Protein AF-A0A4U8YM11-F1 (afdb_monomer_lite)

Sequence (106 aa):
MTSLNSHSSPGMFSGSEISELCDSIKDVHRLLKSVGDFFTELEGAEDPGGNGLQLDFKRWGIRTITEDLLARQYAKIDRMVAIYREEQERMKERGKTTNGARVPPL

Radius of gyration: 25.87 Å; chains: 1; bounding box: 54×21×84 Å

Organism: NCBI:txid231438

pLDDT: mean 78.23, std 18.36, range [35.47, 96.81]

Structure (mmCIF, N/CA/C/O backbone):
data_AF-A0A4U8YM11-F1
#
_entry.id   AF-A0A4U8YM11-F1
#
loop_
_atom_site.group_PDB
_atom_site.id
_atom_site.type_symbol
_atom_site.label_atom_id
_atom_site.label_alt_id
_atom_site.label_comp_id
_atom_site.label_asym_id
_atom_site.label_entity_id
_atom_site.label_seq_id
_atom_site.pdbx_PDB_ins_code
_atom_site.Cartn_x
_atom_site.Cartn_y
_atom_site.Cartn_z
_atom_site.occupancy
_atom_site.B_iso_or_equiv
_atom_site.auth_seq_id
_atom_site.auth_comp_id
_atom_site.auth_asym_id
_atom_site.auth_atom_id
_atom_site.pdbx_PDB_model_num
ATOM 1 N N . MET A 1 1 ? 4.660 12.263 -53.232 1.00 38.16 1 MET A N 1
ATOM 2 C CA . MET A 1 1 ? 5.333 11.183 -52.485 1.00 38.16 1 MET A CA 1
ATOM 3 C C . MET A 1 1 ? 6.050 11.809 -51.304 1.00 38.16 1 MET A C 1
ATOM 5 O O . MET A 1 1 ? 7.113 12.382 -51.481 1.00 38.16 1 MET A O 1
ATOM 9 N N . THR A 1 2 ? 5.435 11.784 -50.128 1.00 35.47 2 THR A N 1
ATOM 10 C CA . THR A 1 2 ? 6.047 12.232 -48.872 1.00 35.47 2 THR A CA 1
ATOM 11 C C . THR A 1 2 ? 6.241 10.995 -48.008 1.00 35.47 2 THR A C 1
ATOM 13 O O . THR A 1 2 ? 5.282 10.429 -47.492 1.00 35.47 2 THR A O 1
ATOM 16 N N . SER A 1 3 ? 7.488 10.527 -47.927 1.00 37.66 3 SER A N 1
ATOM 17 C CA . SER A 1 3 ? 7.884 9.458 -47.013 1.00 37.66 3 SER A CA 1
ATOM 18 C C . SER A 1 3 ? 7.766 9.995 -45.589 1.00 37.66 3 SER A C 1
ATOM 20 O O . SER A 1 3 ? 8.590 10.801 -45.158 1.00 37.66 3 SER A O 1
ATOM 22 N N . LEU A 1 4 ? 6.710 9.595 -44.877 1.00 40.94 4 LEU A N 1
ATOM 23 C CA . LEU A 1 4 ? 6.621 9.748 -43.430 1.00 40.94 4 LEU A CA 1
ATOM 24 C C . LEU A 1 4 ? 7.702 8.857 -42.814 1.00 40.94 4 LEU A C 1
ATOM 26 O O . LEU A 1 4 ? 7.472 7.684 -42.538 1.00 40.94 4 LEU A O 1
ATOM 30 N N . ASN A 1 5 ? 8.893 9.419 -42.602 1.00 39.72 5 ASN A N 1
ATOM 31 C CA . ASN A 1 5 ? 9.844 8.871 -41.646 1.00 39.72 5 ASN A CA 1
ATOM 32 C C . ASN A 1 5 ? 9.231 9.041 -40.253 1.00 39.72 5 ASN A C 1
ATOM 34 O O . ASN A 1 5 ? 9.519 9.990 -39.525 1.00 39.72 5 ASN A O 1
ATOM 38 N N . SER A 1 6 ? 8.355 8.109 -39.888 1.00 40.06 6 SER A N 1
ATOM 39 C CA . SER A 1 6 ? 8.037 7.820 -38.502 1.00 40.06 6 SER A CA 1
ATOM 40 C C . SER A 1 6 ? 9.309 7.269 -37.864 1.00 40.06 6 SER A C 1
ATOM 42 O O . SER A 1 6 ? 9.508 6.058 -37.780 1.00 40.06 6 SER A O 1
ATOM 44 N N . HIS A 1 7 ? 10.207 8.161 -37.444 1.00 43.53 7 HIS A N 1
ATOM 45 C CA . HIS A 1 7 ? 11.184 7.825 -36.425 1.00 43.53 7 HIS A CA 1
ATOM 46 C C . HIS A 1 7 ? 10.380 7.495 -35.170 1.00 43.53 7 HIS A C 1
ATOM 48 O O . HIS A 1 7 ? 10.040 8.373 -34.381 1.00 43.53 7 HIS A O 1
ATOM 54 N N . SER A 1 8 ? 10.013 6.222 -35.019 1.00 42.03 8 SER A N 1
ATOM 55 C CA . SER A 1 8 ? 9.584 5.700 -33.737 1.00 42.03 8 SER A CA 1
ATOM 56 C C . SER A 1 8 ? 10.773 5.897 -32.806 1.00 42.03 8 SER A C 1
ATOM 58 O O . SER A 1 8 ? 11.745 5.135 -32.871 1.00 42.03 8 SER A O 1
ATOM 60 N N . SER A 1 9 ? 10.739 6.942 -31.977 1.00 46.97 9 SER A N 1
ATOM 61 C CA . SER A 1 9 ? 11.553 6.967 -30.766 1.00 46.97 9 SER A CA 1
ATOM 62 C C . SER A 1 9 ? 11.408 5.585 -30.133 1.00 46.97 9 SER A C 1
ATOM 64 O O . SER A 1 9 ? 10.264 5.143 -29.974 1.00 46.97 9 SER A O 1
ATOM 66 N N . PRO A 1 10 ? 12.504 4.852 -29.860 1.00 49.22 10 PRO A N 1
ATOM 67 C CA . PRO A 1 10 ? 12.406 3.547 -29.228 1.00 49.22 10 PRO A CA 1
ATOM 68 C C . PRO A 1 10 ? 11.576 3.737 -27.965 1.00 49.22 10 PRO A C 1
ATOM 70 O O . PRO A 1 10 ? 11.994 4.496 -27.094 1.00 49.22 10 PRO A O 1
ATOM 73 N N . GLY A 1 11 ? 10.363 3.171 -27.944 1.00 52.00 11 GLY A N 1
ATOM 74 C CA . GLY A 1 11 ? 9.366 3.437 -26.912 1.00 52.00 11 GLY A CA 1
ATOM 75 C C . GLY A 1 11 ? 10.024 3.309 -25.548 1.00 52.00 11 GLY A C 1
ATOM 76 O O . GLY A 1 11 ? 10.469 2.222 -25.177 1.00 52.00 11 GLY A O 1
ATOM 77 N N . MET A 1 12 ? 10.184 4.449 -24.871 1.00 52.38 12 MET A N 1
ATOM 78 C CA . MET A 1 12 ? 11.085 4.546 -23.724 1.00 52.38 12 MET A CA 1
ATOM 79 C C . MET A 1 12 ? 10.565 3.728 -22.542 1.00 52.38 12 MET A C 1
ATOM 81 O O . MET A 1 12 ? 11.360 3.293 -21.732 1.00 52.38 12 MET A O 1
ATOM 85 N N . PHE A 1 13 ? 9.266 3.431 -22.521 1.00 56.06 13 PHE A N 1
ATOM 86 C CA . PHE A 1 13 ? 8.629 2.365 -21.759 1.00 56.06 13 PHE A CA 1
ATOM 87 C C . PHE A 1 13 ? 7.340 2.014 -22.513 1.00 56.06 13 PHE A C 1
ATOM 89 O O . PHE A 1 13 ? 6.447 2.848 -22.625 1.00 56.06 13 PHE A O 1
ATOM 96 N N . SER A 1 14 ? 7.233 0.822 -23.098 1.00 55.78 14 SER A N 1
ATOM 97 C CA . SER A 1 14 ? 6.028 0.421 -23.852 1.00 55.78 14 SER A CA 1
ATOM 98 C C . SER A 1 14 ? 4.856 -0.024 -22.959 1.00 55.78 14 SER A C 1
ATOM 100 O O . SER A 1 14 ? 3.837 -0.461 -23.480 1.00 55.78 14 SER A O 1
ATOM 102 N N . GLY A 1 15 ? 4.993 0.008 -21.632 1.00 58.19 15 GLY A N 1
ATOM 103 C CA . GLY A 1 15 ? 4.187 -0.833 -20.748 1.00 58.19 15 GLY A CA 1
ATOM 104 C C . GLY A 1 15 ? 2.995 -0.133 -20.108 1.00 58.19 15 GLY A C 1
ATOM 105 O O . GLY A 1 15 ? 3.182 0.705 -19.226 1.00 58.19 15 GLY A O 1
ATOM 106 N N . SER A 1 16 ? 1.781 -0.584 -20.441 1.00 68.75 16 SER A N 1
ATOM 107 C CA . SER A 1 16 ? 0.605 -0.433 -19.569 1.00 68.75 16 SER A CA 1
ATOM 108 C C . SER A 1 16 ? 0.905 -0.897 -18.134 1.00 68.75 16 SER A C 1
ATOM 110 O O . SER A 1 16 ? 0.422 -0.292 -17.184 1.00 68.75 16 SER A O 1
ATOM 112 N N . GLU A 1 17 ? 1.820 -1.864 -17.981 1.00 83.62 17 GLU A N 1
ATOM 113 C CA . GLU A 1 17 ? 2.318 -2.397 -16.708 1.00 83.62 17 GLU A CA 1
ATOM 114 C C . GLU A 1 17 ? 2.803 -1.311 -15.729 1.00 83.62 17 GLU A C 1
ATOM 116 O O . GLU A 1 17 ? 2.488 -1.391 -14.547 1.00 83.62 17 GLU A O 1
ATOM 121 N N . ILE A 1 18 ? 3.515 -0.260 -16.168 1.00 86.25 18 ILE A N 1
ATOM 122 C CA . ILE A 1 18 ? 3.966 0.802 -15.240 1.00 86.25 18 ILE A CA 1
ATOM 123 C C . ILE A 1 18 ? 2.779 1.621 -14.729 1.00 86.25 18 ILE A C 1
ATOM 125 O O . ILE A 1 18 ? 2.737 1.965 -13.547 1.00 86.25 18 ILE A O 1
ATOM 129 N N . SER A 1 19 ? 1.814 1.926 -15.601 1.00 87.81 19 SER A N 1
ATOM 130 C CA . SER A 1 19 ? 0.600 2.645 -15.205 1.00 87.81 19 SER A CA 1
ATOM 131 C C . SER A 1 19 ? -0.228 1.803 -14.237 1.00 87.81 19 SER A C 1
ATOM 133 O O . SER A 1 19 ? -0.618 2.292 -13.181 1.00 87.81 19 SER A O 1
ATOM 135 N N . GLU A 1 20 ? -0.412 0.520 -14.549 1.00 89.25 20 GLU A N 1
ATOM 136 C CA . GLU A 1 20 ? -1.119 -0.447 -13.705 1.00 89.25 20 GLU A CA 1
ATOM 137 C C . GLU A 1 20 ? -0.439 -0.616 -12.336 1.00 89.25 20 GLU A C 1
ATOM 139 O O . GLU A 1 20 ? -1.113 -0.632 -11.305 1.00 89.25 20 GLU A O 1
ATOM 144 N N . LEU A 1 21 ? 0.899 -0.669 -12.290 1.00 90.62 21 LEU A N 1
ATOM 145 C CA . LEU A 1 21 ? 1.662 -0.703 -11.039 1.00 90.62 21 LEU A CA 1
ATOM 146 C C . LEU A 1 21 ? 1.467 0.580 -10.225 1.00 90.62 21 LEU A C 1
ATOM 148 O O . LEU A 1 21 ? 1.230 0.498 -9.020 1.00 90.62 21 LEU A O 1
ATOM 152 N N . CYS A 1 22 ? 1.525 1.752 -10.863 1.00 91.69 22 CYS A N 1
ATOM 153 C CA . CYS A 1 22 ? 1.281 3.031 -10.195 1.00 91.69 22 CYS A CA 1
ATOM 154 C C . CYS A 1 22 ? -0.122 3.093 -9.587 1.00 91.69 22 CYS A C 1
ATOM 156 O O . CYS A 1 22 ? -0.274 3.499 -8.435 1.00 91.69 22 CYS A O 1
ATOM 158 N N . ASP A 1 23 ? -1.141 2.693 -10.343 1.00 94.06 23 ASP A N 1
ATOM 159 C CA . ASP A 1 23 ? -2.525 2.719 -9.876 1.00 94.06 23 ASP A CA 1
ATOM 160 C C . ASP A 1 23 ? -2.746 1.702 -8.754 1.00 94.06 23 ASP A C 1
ATOM 162 O O . ASP A 1 23 ? -3.285 2.049 -7.704 1.00 94.06 23 ASP A O 1
ATOM 166 N N . SER A 1 24 ? -2.179 0.502 -8.878 1.00 92.12 24 SER A N 1
ATOM 167 C CA . SER A 1 24 ? -2.235 -0.499 -7.815 1.00 92.12 24 SER A CA 1
ATOM 168 C C . SER A 1 24 ? -1.516 -0.052 -6.530 1.00 92.12 24 SER A C 1
ATOM 170 O O . SER A 1 24 ? -1.991 -0.323 -5.427 1.00 92.12 24 SER A O 1
ATOM 172 N N . ILE A 1 25 ? -0.394 0.670 -6.632 1.00 93.44 25 ILE A N 1
ATOM 173 C CA . ILE A 1 25 ? 0.290 1.261 -5.468 1.00 93.44 25 ILE A CA 1
ATOM 174 C C . ILE A 1 25 ? -0.588 2.327 -4.800 1.00 93.44 25 ILE A C 1
ATOM 176 O O . ILE A 1 25 ? -0.661 2.359 -3.569 1.00 93.44 25 ILE A O 1
ATOM 180 N N . LYS A 1 26 ? -1.264 3.184 -5.580 1.00 95.38 26 LYS A N 1
ATOM 181 C CA . LYS A 1 26 ? -2.199 4.189 -5.041 1.00 95.38 26 LYS A CA 1
ATOM 182 C C . LYS A 1 26 ? -3.373 3.528 -4.325 1.00 95.38 26 LYS A C 1
ATOM 184 O O . LYS A 1 26 ? -3.745 3.983 -3.244 1.00 95.38 26 LYS A O 1
ATOM 189 N N . ASP A 1 27 ? -3.917 2.451 -4.882 1.00 96.50 27 ASP A N 1
ATOM 190 C CA . ASP A 1 27 ? -5.024 1.712 -4.273 1.00 96.50 27 ASP A CA 1
ATOM 191 C C . ASP A 1 27 ? -4.616 1.081 -2.939 1.00 96.50 27 ASP A C 1
ATOM 193 O O . ASP A 1 27 ? -5.310 1.247 -1.934 1.00 96.50 27 ASP A O 1
ATOM 197 N N . VAL A 1 28 ? -3.450 0.429 -2.888 1.00 94.50 28 VAL A N 1
ATOM 198 C CA . VAL A 1 28 ? -2.907 -0.121 -1.634 1.00 94.50 28 VAL A CA 1
ATOM 199 C C . VAL A 1 28 ? -2.658 0.989 -0.612 1.00 94.50 28 VAL A C 1
ATOM 201 O O . VAL A 1 28 ? -3.002 0.835 0.558 1.00 94.50 28 VAL A O 1
ATOM 204 N N . HIS A 1 29 ? -2.126 2.134 -1.041 1.00 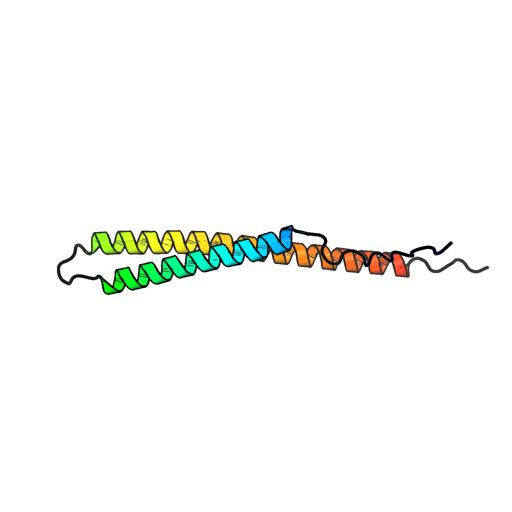94.19 29 HIS A N 1
ATOM 205 C CA . HIS A 1 29 ? -1.933 3.281 -0.157 1.00 94.19 29 HIS A CA 1
ATOM 206 C C . HIS A 1 29 ? -3.260 3.824 0.395 1.00 94.19 29 HIS A C 1
ATOM 208 O O . HIS A 1 29 ? -3.356 4.148 1.579 1.00 94.19 29 HIS A O 1
ATOM 214 N N . ARG A 1 30 ? -4.311 3.879 -0.431 1.00 95.75 30 ARG A N 1
ATOM 215 C CA . ARG A 1 30 ? -5.654 4.274 0.010 1.00 95.75 30 ARG A CA 1
ATOM 216 C C . ARG A 1 30 ? -6.214 3.298 1.045 1.00 95.75 30 ARG A C 1
ATOM 218 O O . ARG A 1 30 ? -6.780 3.750 2.035 1.00 95.75 30 ARG A O 1
ATOM 225 N N . LEU A 1 31 ? -6.026 1.993 0.847 1.00 95.69 31 LEU A N 1
ATOM 226 C CA . LEU A 1 31 ? -6.428 0.974 1.823 1.00 95.69 31 LEU A CA 1
ATOM 227 C C . LEU A 1 31 ? -5.674 1.128 3.146 1.00 95.69 31 LEU A C 1
ATOM 229 O O . LEU A 1 31 ? -6.305 1.112 4.198 1.00 95.69 31 LEU A O 1
ATOM 233 N N . LEU A 1 32 ? -4.356 1.348 3.103 1.00 94.44 32 LEU A N 1
ATOM 234 C CA . LEU A 1 32 ? -3.554 1.621 4.301 1.00 94.44 32 LEU A CA 1
ATOM 235 C C . LEU A 1 32 ? -4.076 2.839 5.067 1.00 94.44 32 LEU A C 1
ATOM 237 O O . LEU A 1 32 ? -4.186 2.790 6.290 1.00 94.44 32 LEU A O 1
ATOM 241 N N . LYS A 1 33 ? -4.454 3.906 4.355 1.00 95.50 33 LYS A N 1
ATOM 242 C CA . LYS A 1 33 ? -5.074 5.078 4.976 1.00 95.50 33 LYS A CA 1
ATOM 243 C C . LYS A 1 33 ? -6.384 4.716 5.678 1.00 95.50 33 LYS A C 1
ATOM 245 O O . LYS A 1 33 ? -6.534 5.032 6.849 1.00 95.50 33 LYS A O 1
ATOM 250 N N . SER A 1 34 ? -7.284 3.997 5.006 1.00 94.38 34 SER A N 1
ATOM 251 C CA . SER A 1 34 ? -8.550 3.558 5.609 1.00 94.38 34 SER A CA 1
ATOM 252 C C . SER A 1 34 ? -8.354 2.658 6.834 1.00 94.38 34 SER A C 1
ATOM 254 O O . SER A 1 34 ? -9.115 2.761 7.790 1.00 94.38 34 SER A O 1
ATOM 256 N N . VAL A 1 35 ? -7.329 1.801 6.839 1.00 93.62 35 VAL A N 1
ATOM 257 C CA . VAL A 1 35 ? -6.974 0.980 8.010 1.00 93.62 35 VAL A CA 1
ATOM 258 C C . VAL A 1 35 ? -6.466 1.852 9.164 1.00 93.62 35 VAL A C 1
ATOM 260 O O . VAL A 1 35 ? -6.830 1.608 10.312 1.00 93.62 35 VAL A O 1
ATOM 263 N N . GLY A 1 36 ? -5.671 2.886 8.876 1.00 91.19 36 GLY A N 1
ATOM 264 C CA . GLY A 1 36 ? -5.228 3.865 9.875 1.00 91.19 36 GLY A CA 1
ATOM 265 C C . GLY A 1 36 ? -6.370 4.713 10.448 1.00 91.19 36 GLY A C 1
ATOM 266 O O . GLY A 1 36 ? -6.422 4.936 11.659 1.00 91.19 36 GLY A O 1
ATOM 267 N N . ASP A 1 37 ? -7.314 5.133 9.604 1.00 92.38 37 ASP A N 1
ATOM 268 C CA . ASP A 1 37 ? -8.525 5.841 10.033 1.00 92.38 37 ASP A CA 1
ATOM 269 C C . ASP A 1 37 ? -9.352 4.943 10.978 1.00 92.38 37 ASP A C 1
ATOM 271 O O . ASP A 1 37 ? -9.695 5.355 12.085 1.00 92.38 37 ASP A O 1
ATOM 275 N N . PHE A 1 38 ? -9.553 3.669 10.613 1.00 89.38 38 PHE A N 1
ATOM 276 C CA . PHE A 1 38 ? -10.239 2.682 11.458 1.00 89.38 38 PHE A CA 1
ATOM 277 C C . PHE A 1 38 ? -9.517 2.418 12.788 1.00 89.38 38 PHE A C 1
ATOM 279 O O . PHE A 1 38 ? -10.157 2.275 13.829 1.00 89.38 38 PHE A O 1
ATOM 286 N N . PHE A 1 39 ? -8.182 2.370 12.784 1.00 89.25 39 PHE A N 1
ATOM 287 C CA . PHE A 1 39 ? -7.396 2.258 14.013 1.00 89.25 39 PHE A CA 1
ATOM 288 C C . PHE A 1 39 ? -7.618 3.458 14.939 1.00 89.25 39 PHE A C 1
ATOM 290 O O . PHE A 1 39 ? -7.832 3.282 16.133 1.00 89.25 39 PHE A O 1
ATOM 297 N N . THR A 1 40 ? -7.640 4.669 14.383 1.00 88.81 40 THR A N 1
ATOM 298 C CA . THR A 1 40 ? -7.882 5.901 15.149 1.00 88.81 40 THR A CA 1
ATOM 299 C C . THR A 1 40 ? -9.277 5.906 15.779 1.00 88.81 40 THR A C 1
ATOM 301 O O . THR A 1 40 ? -9.428 6.274 16.943 1.00 88.81 40 THR A O 1
ATOM 304 N N . GLU A 1 41 ? -10.293 5.450 15.042 1.00 87.12 41 GLU A N 1
ATOM 305 C CA . GLU A 1 41 ? -11.652 5.278 15.569 1.00 87.12 41 GLU A CA 1
ATOM 306 C C . GLU A 1 41 ? -11.706 4.236 16.693 1.00 87.12 41 GLU A C 1
ATOM 308 O O . GLU A 1 41 ? -12.385 4.450 17.696 1.00 87.12 41 GLU A O 1
ATOM 313 N N . LEU A 1 42 ? -10.975 3.126 16.549 1.00 85.50 42 LEU A N 1
ATOM 314 C CA . LEU A 1 42 ? -10.913 2.073 17.559 1.00 85.50 42 LEU A CA 1
ATOM 315 C C . LEU A 1 42 ? -10.313 2.577 18.878 1.00 85.50 42 LEU A C 1
ATOM 317 O O . LEU A 1 42 ? -10.867 2.286 19.935 1.00 85.50 42 LEU A O 1
ATOM 321 N N . GLU A 1 43 ? -9.220 3.339 18.815 1.00 83.06 43 GLU A N 1
ATOM 322 C CA . GLU A 1 43 ? -8.588 3.954 19.992 1.00 83.06 43 GLU A CA 1
ATOM 323 C C . GLU A 1 43 ? -9.505 4.998 20.652 1.00 83.06 43 GLU A C 1
ATOM 325 O O . GLU A 1 43 ? -9.556 5.109 21.873 1.00 83.06 43 GLU A O 1
ATOM 330 N N . GLY A 1 44 ? -10.287 5.739 19.859 1.00 80.44 44 GLY A N 1
ATOM 331 C CA . GLY A 1 44 ? -11.267 6.704 20.369 1.00 80.44 44 GLY A CA 1
ATOM 332 C C . GLY A 1 44 ? -12.519 6.076 20.997 1.00 80.44 44 GLY A C 1
ATOM 333 O O . GLY A 1 44 ? -13.270 6.773 21.677 1.00 80.44 44 GLY A O 1
ATOM 33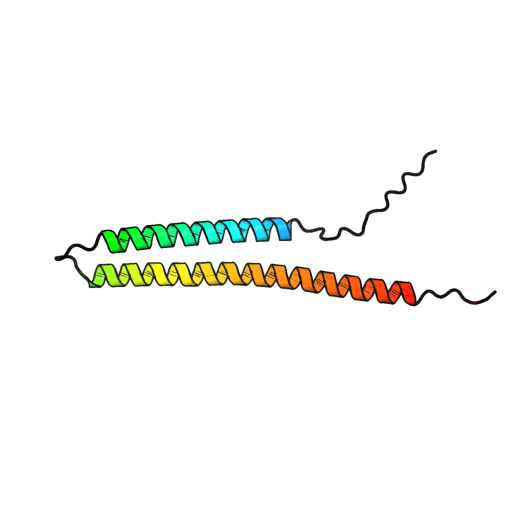4 N N . ALA A 1 45 ? -12.752 4.780 20.772 1.00 74.06 45 ALA A N 1
ATOM 335 C CA . ALA A 1 45 ? -13.911 4.032 21.258 1.00 74.06 45 ALA A CA 1
ATOM 336 C C . ALA A 1 45 ? -13.615 3.178 22.507 1.00 74.06 45 ALA A C 1
ATOM 338 O O . ALA A 1 45 ? -14.442 2.340 22.878 1.00 74.06 45 ALA A O 1
ATOM 339 N N . GLU A 1 46 ? -12.452 3.350 23.148 1.00 67.50 46 GLU A N 1
ATOM 340 C CA . GLU A 1 46 ? -12.126 2.656 24.397 1.00 67.50 46 GLU A CA 1
ATOM 341 C C . GLU A 1 46 ? -13.085 3.073 25.527 1.00 67.50 46 GLU A C 1
ATOM 343 O O . GLU A 1 46 ? -13.032 4.185 26.051 1.00 67.50 46 GLU A O 1
ATOM 348 N N . ASP A 1 47 ? -13.976 2.156 25.908 1.00 65.81 47 ASP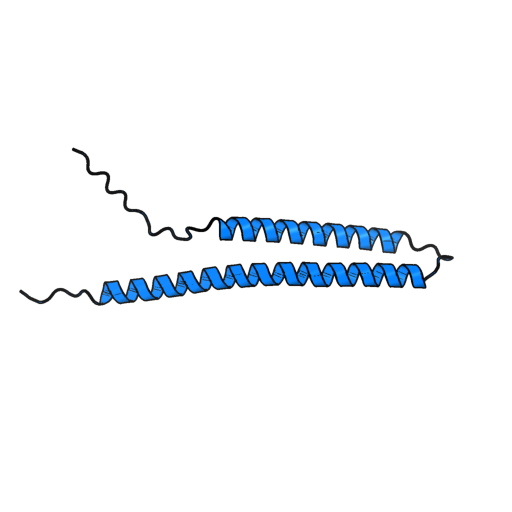 A N 1
ATOM 349 C CA . ASP A 1 47 ? -14.855 2.298 27.068 1.00 65.81 47 ASP A CA 1
ATOM 350 C C . ASP A 1 47 ? -14.102 1.840 28.335 1.00 65.81 47 ASP A C 1
ATOM 352 O O . ASP A 1 47 ? -13.622 0.699 28.358 1.00 65.81 47 ASP A O 1
ATOM 356 N N . PRO A 1 48 ? -14.004 2.656 29.407 1.00 61.31 48 PRO A N 1
ATOM 357 C CA . PRO A 1 48 ? -13.312 2.300 30.654 1.00 61.31 48 PRO A CA 1
ATOM 358 C C . PRO A 1 48 ? -13.814 1.023 31.357 1.00 61.31 48 PRO A C 1
ATOM 360 O O . PRO A 1 48 ? -13.185 0.573 32.314 1.00 61.31 48 PRO A O 1
ATOM 363 N N . GLY A 1 49 ? -14.937 0.442 30.914 1.00 65.00 49 GLY A N 1
ATOM 364 C CA . GLY A 1 49 ? -15.473 -0.848 31.375 1.00 65.00 49 GLY A CA 1
ATOM 365 C C . GLY A 1 49 ? -15.453 -1.982 30.336 1.00 65.00 49 GLY A C 1
ATOM 366 O O . GLY A 1 49 ? -16.031 -3.041 30.586 1.00 65.00 49 GLY A O 1
ATOM 367 N N . GLY A 1 50 ? -14.842 -1.776 29.166 1.00 67.50 50 GLY A N 1
ATOM 368 C CA . GLY A 1 50 ? -14.849 -2.717 28.044 1.00 67.50 50 GLY A CA 1
ATOM 369 C C . GLY A 1 50 ? -13.918 -3.927 28.208 1.00 67.50 50 GLY A C 1
ATOM 370 O O . GLY A 1 50 ? -12.933 -3.905 28.944 1.00 67.50 50 GLY A O 1
ATOM 371 N N . ASN A 1 51 ? -14.206 -5.010 27.478 1.00 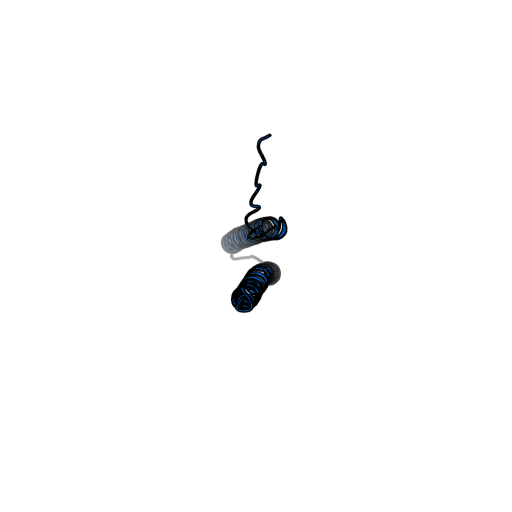75.44 51 ASN A N 1
ATOM 372 C CA . ASN A 1 51 ? -13.362 -6.208 27.461 1.00 75.44 51 ASN A CA 1
ATOM 373 C C . ASN A 1 51 ? -12.053 -5.946 26.690 1.00 75.44 51 ASN A C 1
ATOM 375 O O . ASN A 1 51 ? -12.031 -6.026 25.459 1.00 75.44 51 ASN A O 1
ATOM 379 N N . GLY A 1 52 ? -10.959 -5.685 27.414 1.00 75.06 52 GLY A N 1
ATOM 380 C CA . GLY A 1 52 ? -9.631 -5.421 26.841 1.00 75.06 52 GLY A CA 1
ATOM 381 C C . GLY A 1 52 ? -9.143 -6.492 25.856 1.00 75.06 52 GLY A C 1
ATOM 382 O O . GLY A 1 52 ? -8.556 -6.157 24.832 1.00 75.06 52 GLY A O 1
ATOM 383 N N . LEU A 1 53 ? -9.507 -7.765 26.058 1.00 81.88 53 LEU A N 1
ATOM 384 C CA . LEU A 1 53 ? -9.135 -8.852 25.142 1.00 81.88 53 LEU A CA 1
ATOM 385 C C . LEU A 1 53 ? -9.744 -8.678 23.738 1.00 81.88 53 LEU A C 1
ATOM 387 O O . LEU A 1 53 ? -9.141 -9.057 22.734 1.00 81.88 53 LEU A O 1
ATOM 391 N N . GLN A 1 54 ? -10.943 -8.096 23.649 1.00 82.56 54 GLN A N 1
ATOM 392 C CA . GLN A 1 54 ? -11.586 -7.824 22.365 1.00 82.56 54 GLN A CA 1
ATOM 393 C C . GLN A 1 54 ? -10.891 -6.673 21.624 1.00 82.56 54 GLN A C 1
ATOM 395 O O . GLN A 1 54 ? -10.801 -6.707 20.396 1.00 82.56 54 GLN A O 1
ATOM 400 N N . LEU A 1 55 ? -10.397 -5.670 22.354 1.00 83.31 55 LEU A N 1
ATOM 401 C CA . LEU A 1 55 ? -9.609 -4.575 21.786 1.00 83.31 55 LEU A CA 1
ATOM 402 C C . LEU A 1 55 ? -8.249 -5.078 21.298 1.00 83.31 55 LEU A C 1
ATOM 404 O O . LEU A 1 55 ? -7.871 -4.785 20.166 1.00 83.31 55 LEU A O 1
ATOM 408 N N . ASP A 1 56 ? -7.578 -5.926 22.075 1.00 83.81 56 ASP A N 1
ATOM 409 C CA . ASP A 1 56 ? -6.302 -6.533 21.686 1.00 83.81 56 ASP A CA 1
ATOM 410 C C . ASP A 1 56 ? -6.430 -7.390 20.422 1.00 83.81 56 ASP A C 1
ATOM 412 O O . ASP A 1 56 ? -5.599 -7.297 19.517 1.00 83.81 56 ASP A O 1
ATOM 416 N N . PHE A 1 57 ? -7.509 -8.171 20.299 1.00 86.75 57 PHE A N 1
ATOM 417 C CA . PHE A 1 57 ? -7.770 -8.945 19.084 1.00 86.75 57 PHE A CA 1
ATOM 418 C C . PHE A 1 57 ? -7.996 -8.044 17.860 1.00 86.75 57 PHE A C 1
ATOM 420 O O . PHE A 1 57 ? -7.484 -8.325 16.775 1.00 86.75 57 PHE A O 1
ATOM 427 N N . LYS A 1 58 ? -8.726 -6.932 18.021 1.00 88.56 58 LYS A N 1
ATOM 428 C CA . LYS A 1 58 ? -8.937 -5.953 16.942 1.00 88.56 58 LYS A CA 1
ATOM 429 C C . LYS A 1 58 ? -7.630 -5.262 16.546 1.00 88.56 58 LYS A C 1
ATOM 431 O O . LYS A 1 58 ? -7.342 -5.174 15.354 1.00 88.56 58 LYS A O 1
ATOM 436 N N . ARG A 1 59 ? -6.811 -4.841 17.517 1.00 89.38 59 ARG A N 1
ATOM 437 C CA . ARG A 1 59 ? -5.472 -4.270 17.282 1.00 89.38 59 ARG A CA 1
ATOM 438 C C . ARG A 1 59 ? -4.565 -5.256 16.546 1.00 89.38 59 ARG A C 1
ATOM 440 O O . ARG A 1 59 ? -3.900 -4.875 15.584 1.00 89.38 59 ARG A O 1
ATOM 447 N N . TRP A 1 60 ? -4.580 -6.527 16.947 1.00 92.31 60 TRP A N 1
ATOM 448 C CA . TRP A 1 60 ? -3.847 -7.586 16.255 1.00 92.31 60 TRP A CA 1
ATOM 449 C C . TRP A 1 60 ? -4.311 -7.737 14.801 1.00 92.31 60 TRP A C 1
ATOM 451 O O . TRP A 1 60 ? -3.480 -7.725 13.896 1.00 92.31 60 TRP A O 1
ATOM 461 N N . GLY A 1 61 ? -5.625 -7.771 14.558 1.00 92.81 61 GLY A N 1
ATOM 462 C CA . GLY A 1 61 ? -6.181 -7.831 13.205 1.00 92.81 61 GLY A CA 1
ATOM 463 C C . GLY A 1 61 ? -5.762 -6.647 12.324 1.00 92.81 61 GLY A C 1
ATOM 464 O O . GLY A 1 61 ? -5.323 -6.848 11.192 1.00 92.81 61 GLY A O 1
ATOM 465 N N . ILE A 1 62 ? -5.825 -5.419 12.851 1.00 93.69 62 ILE A N 1
ATOM 466 C CA . ILE A 1 62 ? -5.372 -4.200 12.154 1.00 93.69 62 ILE A CA 1
ATOM 467 C C . ILE A 1 62 ? -3.891 -4.300 11.789 1.00 93.69 62 ILE A C 1
ATOM 469 O O . ILE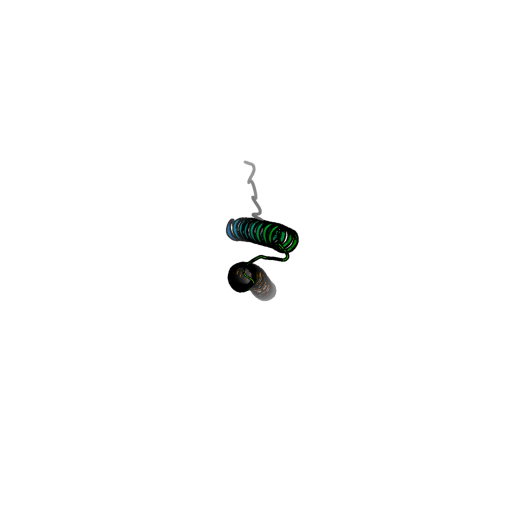 A 1 62 ? -3.507 -4.007 10.652 1.00 93.69 62 ILE A O 1
ATOM 473 N N . ARG A 1 63 ? -3.056 -4.743 12.734 1.00 93.62 63 ARG A N 1
ATOM 474 C CA . ARG A 1 63 ? -1.625 -4.935 12.503 1.00 93.62 63 ARG A CA 1
ATOM 475 C C . ARG A 1 63 ? -1.377 -5.936 11.374 1.00 93.62 63 ARG A C 1
ATOM 477 O O . ARG A 1 63 ? -0.632 -5.617 10.454 1.00 93.62 63 ARG A O 1
ATOM 484 N N . THR A 1 64 ? -2.031 -7.096 11.396 1.00 95.69 64 THR A N 1
ATOM 485 C CA . THR A 1 64 ? -1.875 -8.123 10.353 1.00 95.69 64 THR A CA 1
ATOM 486 C C . THR A 1 64 ? -2.293 -7.618 8.972 1.00 95.69 64 THR A C 1
ATOM 488 O O . THR A 1 64 ? -1.580 -7.844 7.996 1.00 95.69 64 THR A O 1
ATOM 491 N N . ILE A 1 65 ? -3.411 -6.891 8.875 1.00 94.44 65 ILE A N 1
ATOM 492 C CA . ILE A 1 65 ? -3.857 -6.287 7.608 1.00 94.44 65 ILE A CA 1
ATOM 493 C C . ILE A 1 65 ? -2.832 -5.258 7.115 1.00 94.44 65 ILE A C 1
ATOM 495 O O . ILE A 1 65 ? -2.502 -5.227 5.932 1.00 94.44 65 ILE A O 1
ATOM 499 N N . THR A 1 66 ? -2.300 -4.433 8.017 1.00 95.62 66 THR A N 1
ATOM 500 C CA . THR A 1 66 ? -1.290 -3.421 7.682 1.00 95.62 66 THR A CA 1
ATOM 501 C C . THR A 1 66 ? -0.007 -4.066 7.153 1.00 95.62 66 THR A C 1
ATOM 503 O O . THR A 1 66 ? 0.513 -3.636 6.125 1.00 95.62 66 THR A O 1
ATOM 506 N N . GLU A 1 67 ? 0.484 -5.115 7.818 1.00 96.06 67 GLU A N 1
ATOM 507 C CA . GLU A 1 67 ? 1.678 -5.862 7.405 1.00 96.06 67 GLU A CA 1
ATOM 508 C C . GLU A 1 67 ? 1.504 -6.481 6.003 1.00 96.06 67 GLU A C 1
ATOM 510 O O . GLU A 1 67 ? 2.389 -6.337 5.156 1.00 96.06 67 GLU A O 1
ATOM 515 N N . ASP A 1 68 ? 0.347 -7.089 5.714 1.00 96.81 68 ASP A N 1
ATOM 516 C CA . ASP A 1 68 ? 0.029 -7.633 4.383 1.00 96.81 68 ASP A CA 1
ATOM 517 C C . ASP A 1 68 ? -0.037 -6.538 3.304 1.00 96.81 68 ASP A C 1
ATOM 519 O O . ASP A 1 68 ? 0.560 -6.670 2.231 1.00 96.81 68 ASP A O 1
ATOM 523 N N . LEU A 1 69 ? -0.714 -5.420 3.582 1.00 95.12 69 LEU A N 1
ATOM 524 C CA . LEU A 1 69 ? -0.819 -4.309 2.634 1.00 95.12 69 LEU A CA 1
ATOM 525 C C . LEU A 1 69 ? 0.550 -3.686 2.324 1.00 95.12 69 LEU A C 1
ATOM 527 O O . LEU A 1 69 ? 0.854 -3.435 1.156 1.00 95.12 69 LEU A O 1
ATOM 531 N N . LEU A 1 70 ? 1.402 -3.493 3.335 1.00 95.56 70 LEU A N 1
ATOM 532 C CA . LEU A 1 70 ? 2.767 -3.000 3.142 1.00 95.56 70 LEU A CA 1
ATOM 533 C C . LEU A 1 70 ? 3.594 -3.967 2.291 1.00 95.56 70 LEU A C 1
ATOM 535 O O . LEU A 1 70 ? 4.232 -3.534 1.330 1.00 95.56 70 LEU A O 1
ATOM 539 N N . 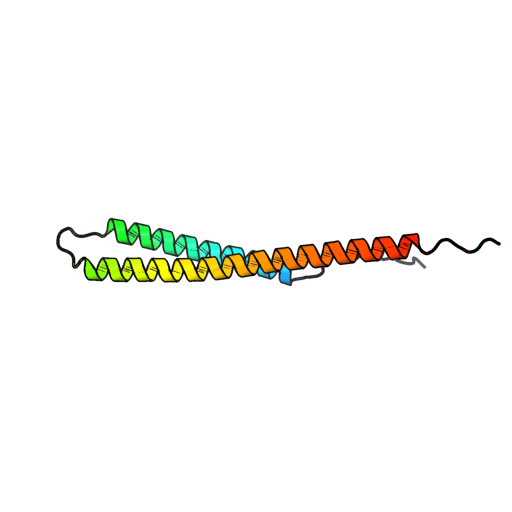ALA A 1 71 ? 3.535 -5.272 2.569 1.00 96.75 71 ALA A N 1
ATOM 540 C CA . ALA A 1 71 ? 4.233 -6.278 1.768 1.00 96.75 71 ALA A CA 1
ATOM 541 C C . ALA A 1 71 ? 3.810 -6.225 0.287 1.00 96.75 71 ALA A C 1
ATOM 543 O O . ALA A 1 71 ? 4.653 -6.237 -0.614 1.00 96.75 71 ALA A O 1
ATOM 544 N N . ARG A 1 72 ? 2.507 -6.076 0.017 1.00 93.62 72 ARG A N 1
ATOM 545 C CA . ARG A 1 72 ? 1.975 -5.919 -1.349 1.00 93.62 72 ARG A CA 1
ATOM 546 C C . ARG A 1 72 ? 2.415 -4.626 -2.022 1.00 93.62 72 ARG A C 1
ATOM 548 O O . ARG A 1 72 ? 2.503 -4.614 -3.254 1.00 93.62 72 ARG A O 1
ATOM 555 N N . GLN A 1 73 ? 2.614 -3.552 -1.259 1.00 94.00 73 GLN A N 1
ATOM 556 C CA . GLN A 1 73 ? 3.104 -2.279 -1.778 1.00 94.00 73 GLN A CA 1
ATOM 557 C C . GLN A 1 73 ? 4.584 -2.385 -2.153 1.00 94.00 73 GLN A C 1
ATOM 559 O O . GLN A 1 73 ? 4.947 -2.045 -3.278 1.00 94.00 73 GLN A O 1
ATOM 564 N N . TYR A 1 74 ? 5.414 -2.930 -1.259 1.00 94.06 74 TYR A N 1
ATOM 565 C CA . TYR A 1 74 ? 6.842 -3.125 -1.508 1.00 94.06 74 TYR A CA 1
ATOM 566 C C . TYR A 1 74 ? 7.098 -4.029 -2.711 1.00 94.06 74 TYR A C 1
ATOM 568 O O . TYR A 1 74 ? 7.854 -3.644 -3.595 1.00 94.06 74 TYR A O 1
ATOM 576 N N . ALA A 1 75 ? 6.373 -5.144 -2.839 1.00 94.31 75 ALA A N 1
ATOM 577 C CA . ALA A 1 75 ? 6.510 -6.029 -3.996 1.00 94.31 75 ALA A CA 1
ATOM 578 C C . ALA A 1 75 ? 6.257 -5.315 -5.343 1.00 94.31 75 ALA A C 1
ATOM 580 O O . ALA A 1 75 ? 6.898 -5.621 -6.349 1.00 94.31 75 ALA A O 1
ATOM 581 N N . LYS A 1 76 ? 5.337 -4.340 -5.383 1.00 91.56 76 LYS A N 1
ATOM 582 C CA . LYS A 1 76 ? 5.062 -3.547 -6.596 1.00 91.56 76 LYS A CA 1
ATOM 583 C C . LYS A 1 76 ? 6.160 -2.531 -6.871 1.00 91.56 76 LYS A C 1
ATOM 585 O O . LYS A 1 76 ? 6.548 -2.359 -8.023 1.00 91.56 76 LYS A O 1
ATOM 590 N N . ILE A 1 77 ? 6.672 -1.886 -5.824 1.00 92.31 77 ILE A N 1
ATOM 591 C CA . ILE A 1 77 ? 7.809 -0.965 -5.928 1.00 92.31 77 ILE A CA 1
ATOM 592 C C . ILE A 1 77 ? 9.039 -1.718 -6.445 1.00 92.31 77 ILE A C 1
ATOM 594 O O . ILE A 1 77 ? 9.674 -1.262 -7.393 1.00 92.31 77 ILE A O 1
ATOM 598 N N . ASP A 1 78 ? 9.321 -2.903 -5.906 1.00 94.19 78 ASP A N 1
ATOM 599 C CA . ASP A 1 78 ? 10.423 -3.752 -6.360 1.00 94.19 78 ASP A CA 1
ATOM 600 C C . ASP A 1 78 ? 10.266 -4.136 -7.834 1.00 94.19 78 ASP A C 1
ATOM 602 O O . ASP A 1 78 ? 11.231 -4.074 -8.601 1.00 94.19 78 ASP A O 1
ATOM 606 N N . ARG A 1 79 ? 9.037 -4.448 -8.274 1.00 93.25 79 ARG A N 1
ATOM 607 C CA . ARG A 1 79 ? 8.754 -4.701 -9.692 1.00 93.25 79 ARG A CA 1
ATOM 608 C C . ARG A 1 79 ? 9.019 -3.470 -10.559 1.00 93.25 79 ARG A C 1
ATOM 610 O O . ARG A 1 79 ? 9.647 -3.610 -11.606 1.00 93.25 79 ARG A O 1
ATOM 617 N N . MET A 1 80 ? 8.612 -2.274 -10.130 1.00 89.94 80 MET A N 1
ATOM 618 C CA . MET A 1 80 ? 8.935 -1.036 -10.853 1.00 89.94 80 MET A CA 1
ATOM 619 C C . MET A 1 80 ? 10.450 -0.832 -10.959 1.00 89.94 80 MET A C 1
ATOM 621 O O . MET A 1 80 ? 10.956 -0.538 -12.040 1.00 89.94 80 MET A O 1
ATOM 625 N N . VAL A 1 81 ? 11.190 -1.028 -9.865 1.00 91.25 81 VAL A N 1
ATOM 626 C CA . VAL A 1 81 ? 12.657 -0.911 -9.853 1.00 91.25 81 VAL A CA 1
ATOM 627 C C . VAL A 1 81 ? 13.304 -1.921 -10.804 1.00 91.25 81 VAL A C 1
ATOM 629 O O . VAL A 1 81 ? 14.251 -1.568 -11.511 1.00 91.25 81 VAL A O 1
ATOM 632 N N . ALA A 1 82 ? 12.795 -3.154 -10.860 1.00 91.69 82 ALA A N 1
ATOM 633 C CA . ALA A 1 82 ? 13.261 -4.166 -11.803 1.00 91.69 82 ALA A CA 1
ATOM 634 C C . ALA A 1 82 ? 13.053 -3.723 -13.258 1.00 91.69 82 ALA A C 1
ATOM 636 O O . ALA A 1 82 ? 14.007 -3.754 -14.030 1.00 91.69 82 ALA A O 1
ATOM 637 N N . ILE A 1 83 ? 11.867 -3.206 -13.599 1.00 88.69 83 ILE A N 1
ATOM 638 C CA . ILE A 1 83 ? 11.570 -2.673 -14.940 1.00 88.69 83 ILE A CA 1
ATOM 639 C C . ILE A 1 83 ? 12.542 -1.540 -15.306 1.00 88.69 83 ILE A C 1
ATOM 641 O O . ILE A 1 83 ? 13.116 -1.534 -16.395 1.00 88.69 83 ILE A O 1
ATOM 645 N N . TYR A 1 84 ? 12.786 -0.596 -14.391 1.00 86.12 84 TYR A N 1
ATOM 646 C CA . TYR A 1 84 ? 13.765 0.472 -14.621 1.00 86.12 84 TYR A CA 1
ATOM 647 C C . TYR A 1 84 ? 15.175 -0.074 -14.856 1.00 86.12 84 TYR A C 1
ATOM 649 O O . TYR A 1 84 ? 15.895 0.429 -15.719 1.00 86.12 84 TYR A O 1
ATOM 657 N N . ARG A 1 85 ? 15.583 -1.099 -14.104 1.00 89.12 85 ARG A N 1
ATOM 658 C CA . ARG A 1 85 ? 16.899 -1.725 -14.257 1.00 89.12 85 ARG A CA 1
ATOM 659 C C . ARG A 1 85 ? 17.032 -2.442 -15.601 1.00 89.12 85 ARG A C 1
ATOM 661 O O . ARG A 1 85 ? 18.046 -2.258 -16.268 1.00 89.12 85 ARG A O 1
ATOM 668 N N . GLU A 1 86 ? 16.024 -3.214 -15.997 1.00 89.56 86 GLU A N 1
ATOM 669 C CA . GLU A 1 86 ? 15.961 -3.896 -17.296 1.00 89.56 86 GLU A CA 1
ATOM 670 C C . GLU A 1 86 ? 16.111 -2.889 -18.447 1.00 89.56 86 GLU A C 1
ATOM 672 O O . GLU A 1 86 ? 16.908 -3.097 -19.365 1.00 89.56 86 GLU A O 1
ATOM 677 N N . GLU A 1 87 ? 15.424 -1.747 -18.359 1.00 85.56 87 GLU A N 1
ATOM 678 C CA . GLU A 1 87 ? 15.525 -0.691 -19.365 1.00 85.56 87 GLU A CA 1
ATOM 679 C C . GLU A 1 87 ? 16.927 -0.063 -19.419 1.00 85.56 87 GLU A C 1
ATOM 681 O O . GLU A 1 87 ? 17.481 0.138 -20.502 1.00 85.56 87 GLU A O 1
ATOM 686 N N . GLN A 1 88 ? 17.543 0.208 -18.264 1.00 84.81 88 GLN A N 1
ATOM 687 C CA . GLN A 1 88 ? 18.905 0.750 -18.205 1.00 84.81 88 GLN A CA 1
ATOM 688 C C . GLN A 1 88 ? 19.932 -0.197 -18.839 1.00 84.81 88 GLN A C 1
ATOM 690 O O . GLN A 1 88 ? 20.810 0.256 -19.577 1.00 84.81 88 GLN A O 1
ATOM 695 N N . GLU A 1 89 ? 19.826 -1.505 -18.595 1.00 88.44 89 GLU A N 1
ATOM 696 C CA . GLU A 1 89 ? 20.707 -2.489 -19.232 1.00 88.44 89 GLU A CA 1
ATOM 697 C C . GLU A 1 89 ? 20.479 -2.555 -20.750 1.00 88.44 89 GLU A C 1
ATOM 699 O O . GLU A 1 89 ? 21.442 -2.484 -21.518 1.00 88.44 89 GLU A O 1
ATOM 704 N N . ARG A 1 90 ? 19.219 -2.536 -21.209 1.00 84.50 90 ARG A N 1
ATOM 705 C CA . ARG A 1 90 ? 18.879 -2.480 -22.643 1.00 84.50 90 ARG A CA 1
ATOM 706 C C . ARG A 1 90 ? 19.497 -1.265 -23.343 1.00 84.50 90 ARG A C 1
ATOM 708 O O . ARG A 1 90 ? 19.986 -1.368 -24.472 1.00 84.50 90 ARG A O 1
ATOM 715 N N . MET A 1 91 ? 19.491 -0.102 -22.688 1.00 80.19 91 MET A N 1
ATOM 716 C CA . MET A 1 91 ? 20.118 1.116 -23.213 1.00 80.19 91 MET A CA 1
ATOM 717 C C . MET A 1 91 ? 21.647 0.992 -23.296 1.00 80.19 91 MET A C 1
ATOM 719 O O . MET A 1 91 ? 22.237 1.393 -24.305 1.00 80.19 91 MET A O 1
ATOM 723 N N . LYS A 1 92 ? 22.296 0.398 -22.285 1.00 83.06 92 LYS A N 1
ATOM 724 C CA . LYS A 1 92 ? 23.748 0.140 -22.297 1.00 83.06 92 LYS A CA 1
ATOM 725 C C . LYS A 1 92 ? 24.154 -0.803 -23.430 1.00 83.06 92 LYS A C 1
ATOM 727 O O . LYS A 1 92 ? 25.164 -0.560 -24.089 1.00 83.06 92 LYS A O 1
ATOM 732 N N . GLU A 1 93 ? 23.383 -1.859 -23.672 1.00 80.06 93 GLU A N 1
ATOM 733 C CA . GLU A 1 93 ? 23.638 -2.813 -24.758 1.00 80.06 93 GLU A CA 1
ATOM 734 C C . GLU A 1 93 ? 23.488 -2.162 -26.135 1.00 80.06 93 GLU A C 1
ATOM 736 O O . GLU A 1 93 ? 24.392 -2.275 -26.968 1.00 80.06 93 GLU A O 1
ATOM 741 N N . ARG A 1 94 ? 22.417 -1.383 -26.349 1.00 73.94 94 ARG A N 1
ATOM 742 C CA . ARG A 1 94 ? 22.217 -0.627 -27.597 1.00 73.94 94 ARG A CA 1
ATOM 743 C C . ARG A 1 94 ? 23.370 0.335 -27.890 1.00 73.94 94 ARG A C 1
ATOM 745 O O . ARG A 1 94 ? 23.826 0.395 -29.033 1.00 73.94 94 ARG A O 1
ATOM 752 N N . GLY A 1 95 ? 23.874 1.034 -26.871 1.00 69.38 95 GLY A N 1
ATOM 753 C CA . GLY A 1 95 ? 25.020 1.944 -26.995 1.00 69.38 95 GLY A CA 1
ATOM 754 C C . GLY A 1 95 ? 26.354 1.251 -27.313 1.00 69.38 95 GLY A C 1
ATOM 755 O O . GLY A 1 95 ? 27.243 1.866 -27.903 1.00 69.38 95 GLY A O 1
ATOM 756 N N . LYS A 1 96 ? 26.510 -0.035 -26.970 1.00 62.97 96 LYS A N 1
ATOM 757 C CA . LYS A 1 96 ? 27.693 -0.832 -27.343 1.00 62.97 96 LYS A CA 1
ATOM 758 C C . LYS A 1 96 ? 27.644 -1.280 -28.803 1.00 62.97 96 LYS A C 1
ATOM 760 O O . LYS A 1 96 ? 28.658 -1.200 -29.491 1.00 62.97 96 LYS A O 1
ATOM 765 N N . THR A 1 97 ? 26.478 -1.696 -29.300 1.00 57.88 97 THR A N 1
ATOM 766 C CA . THR A 1 97 ? 26.306 -2.103 -30.708 1.00 57.88 97 THR A CA 1
ATOM 767 C C . THR A 1 97 ? 26.498 -0.959 -31.706 1.00 57.88 97 THR A C 1
ATOM 769 O O . THR A 1 97 ? 27.028 -1.186 -32.790 1.00 57.88 97 THR A O 1
ATOM 772 N N . THR A 1 98 ? 26.134 0.279 -31.357 1.00 55.50 98 THR A N 1
ATOM 773 C CA . THR A 1 98 ? 26.296 1.441 -32.250 1.00 55.50 98 THR A CA 1
ATOM 774 C C . THR A 1 98 ? 27.747 1.911 -32.384 1.00 55.50 98 THR A C 1
ATOM 776 O O . THR A 1 98 ? 28.125 2.402 -33.443 1.00 55.50 98 THR A O 1
ATOM 779 N N . ASN A 1 99 ? 28.589 1.704 -31.367 1.00 54.19 99 ASN A N 1
ATOM 780 C CA . ASN A 1 99 ? 30.016 2.055 -31.411 1.00 54.19 99 ASN A CA 1
ATOM 781 C C . ASN A 1 99 ? 30.902 0.997 -32.107 1.00 54.19 99 ASN A C 1
ATOM 783 O O . ASN A 1 99 ? 32.065 1.276 -32.393 1.00 54.19 99 ASN A O 1
ATOM 787 N N . GLY A 1 100 ? 30.374 -0.199 -32.398 1.00 48.62 100 GLY A N 1
ATOM 788 C CA . GLY A 1 100 ? 31.089 -1.270 -33.110 1.00 48.62 100 GLY A CA 1
ATOM 789 C C . GLY A 1 100 ? 31.025 -1.189 -34.641 1.00 48.62 100 GLY A C 1
ATOM 790 O O . GLY A 1 100 ? 31.788 -1.871 -35.320 1.00 48.62 100 GLY A O 1
ATOM 791 N N . ALA A 1 101 ? 30.157 -0.346 -35.207 1.00 50.50 101 ALA A N 1
ATOM 792 C CA . ALA A 1 101 ? 29.999 -0.179 -36.652 1.00 50.50 101 ALA A CA 1
ATOM 793 C C . ALA A 1 101 ? 30.914 0.933 -37.205 1.00 50.50 101 ALA A C 1
ATOM 795 O O . ALA A 1 101 ? 30.446 1.900 -37.806 1.00 50.50 101 ALA A O 1
ATOM 796 N N . ARG A 1 102 ? 32.236 0.831 -36.993 1.00 51.03 102 ARG A N 1
ATOM 797 C CA . ARG A 1 102 ? 33.200 1.687 -37.705 1.00 51.03 102 ARG A CA 1
ATOM 798 C C . ARG A 1 102 ? 33.525 1.036 -39.052 1.00 51.03 102 ARG A C 1
ATOM 800 O O . ARG A 1 102 ? 34.196 0.014 -39.112 1.00 51.03 102 ARG A O 1
ATOM 807 N N . VAL A 1 103 ? 32.961 1.637 -40.096 1.00 57.28 103 VAL A N 1
ATOM 808 C CA . VAL A 1 103 ? 33.073 1.349 -41.537 1.00 57.28 103 VAL A CA 1
ATOM 809 C C . VAL A 1 103 ? 34.492 0.893 -41.949 1.00 57.28 103 VAL A C 1
ATOM 811 O O . VAL A 1 103 ? 35.455 1.539 -41.528 1.00 57.28 103 VAL A O 1
ATOM 814 N N . PRO A 1 104 ? 34.653 -0.174 -42.765 1.00 50.31 104 PRO A N 1
ATOM 815 C CA . PRO A 1 104 ? 35.962 -0.558 -43.296 1.00 50.31 104 PRO A CA 1
ATOM 816 C C . PRO A 1 104 ? 36.494 0.536 -44.240 1.00 50.31 104 PRO A C 1
ATOM 818 O O . PRO A 1 104 ? 35.702 1.132 -44.974 1.00 50.31 104 PRO A O 1
ATOM 821 N N . PRO A 1 105 ? 37.806 0.835 -44.220 1.00 55.34 105 PRO A N 1
ATOM 822 C CA . PRO A 1 105 ? 38.371 1.856 -45.091 1.00 55.34 105 PRO A CA 1
ATOM 823 C C . PRO A 1 105 ? 38.283 1.408 -46.558 1.00 55.34 105 PRO A C 1
ATOM 825 O O . PRO A 1 105 ? 38.494 0.232 -46.858 1.00 55.34 105 PRO A O 1
ATOM 828 N N . LEU A 1 106 ? 37.924 2.366 -47.420 1.00 55.88 106 LEU A N 1
ATOM 829 C CA . LEU A 1 106 ? 37.937 2.266 -48.884 1.00 55.88 106 LEU A CA 1
ATOM 830 C C . LEU A 1 106 ? 39.349 2.007 -49.418 1.00 55.88 106 LEU A C 1
ATOM 832 O O . LEU A 1 106 ? 40.297 2.608 -48.860 1.00 55.88 106 LEU A O 1
#

Foldseek 3Di:
DDPPPPPPPPPLAPDPLVVVLVVLLVVLVVVLVVLVVVVVVLVVPDDPPDDVVVSVVVVVVSVVSNVVSVVVNVVSVVVVVVSVVVSVVVVVVVVVVVVPPDDDDD

Secondary structure (DSSP, 8-state):
-----------S---HHHHHHHHHHHHHHHHHHHHHHHHHHHHHT--TTS-HHHHHHHHHHHHHHHHHHHHHHHHHHHHHHHHHHHHHHHHHHHHHHHHT------